Protein AF-A0AAV8ZMX7-F1 (afdb_monomer)

Mean predicted aligned error: 12.32 Å

Structure (mmCIF, N/CA/C/O backbone):
data_AF-A0AAV8ZMX7-F1
#
_entry.id   AF-A0AAV8ZMX7-F1
#
loop_
_atom_site.group_PDB
_atom_site.id
_atom_site.type_symbol
_atom_site.label_atom_id
_atom_site.label_alt_id
_atom_site.label_comp_id
_atom_site.label_asym_id
_atom_site.label_entity_id
_atom_site.label_seq_id
_atom_site.pdbx_PDB_ins_code
_atom_site.Cartn_x
_atom_site.Cartn_y
_atom_site.Cartn_z
_atom_site.occupancy
_atom_site.B_iso_or_equiv
_atom_site.auth_seq_id
_atom_site.auth_comp_id
_atom_site.auth_asym_id
_atom_site.auth_atom_id
_atom_site.pdbx_PDB_model_num
ATOM 1 N N . MET A 1 1 ? -7.678 11.305 12.448 1.00 64.38 1 MET A N 1
ATOM 2 C CA . MET A 1 1 ? -8.385 10.041 12.140 1.00 64.38 1 MET A CA 1
ATOM 3 C C . MET A 1 1 ? -7.318 9.081 11.622 1.00 64.38 1 MET A C 1
ATOM 5 O O . MET A 1 1 ? -6.557 9.503 10.765 1.00 64.38 1 MET A O 1
ATOM 9 N N . LEU A 1 2 ? -7.192 7.854 12.143 1.00 78.62 2 LEU A N 1
ATOM 10 C CA . LEU A 1 2 ? -6.048 6.965 11.843 1.00 78.62 2 LEU A CA 1
ATOM 11 C C . LEU A 1 2 ? -5.849 6.707 10.334 1.00 78.62 2 LEU A C 1
ATOM 13 O O . LEU A 1 2 ? -4.726 6.687 9.842 1.00 78.62 2 LEU A O 1
ATOM 17 N N . GLN A 1 3 ? -6.947 6.567 9.586 1.00 77.25 3 GLN A N 1
ATOM 18 C CA . GLN A 1 3 ? -6.893 6.311 8.144 1.00 77.25 3 GLN A CA 1
ATOM 19 C C . GLN A 1 3 ? -6.307 7.493 7.365 1.00 77.25 3 GLN A C 1
ATOM 21 O O . GLN A 1 3 ? -5.492 7.292 6.477 1.00 77.25 3 GLN A O 1
ATOM 26 N N . GLU A 1 4 ? -6.662 8.726 7.730 1.00 83.88 4 GLU A N 1
ATOM 27 C CA . GLU A 1 4 ? -6.130 9.928 7.074 1.00 83.88 4 GLU A CA 1
ATOM 28 C C . GLU A 1 4 ? -4.611 10.048 7.266 1.00 83.88 4 GLU A C 1
ATOM 30 O O . GLU A 1 4 ? -3.894 10.475 6.357 1.00 83.88 4 GLU A O 1
ATOM 35 N N . GLU A 1 5 ? -4.105 9.647 8.435 1.00 86.69 5 GLU A N 1
ATOM 36 C CA . GLU A 1 5 ? -2.668 9.615 8.717 1.00 86.69 5 GLU A CA 1
ATOM 37 C C . GLU A 1 5 ? -1.965 8.539 7.885 1.00 86.69 5 GLU A C 1
ATOM 39 O O . GLU A 1 5 ? -0.947 8.824 7.251 1.00 86.69 5 GLU A O 1
ATOM 44 N N . LEU A 1 6 ? -2.534 7.330 7.811 1.00 84.56 6 LEU A N 1
ATOM 45 C CA . LEU A 1 6 ? -2.014 6.244 6.975 1.00 84.56 6 LEU A CA 1
ATOM 46 C C . LEU A 1 6 ? -2.010 6.616 5.488 1.00 84.56 6 LEU A C 1
ATOM 48 O O . LEU A 1 6 ? -1.006 6.405 4.805 1.00 84.56 6 LEU A O 1
ATOM 52 N N . ASP A 1 7 ? -3.086 7.230 5.000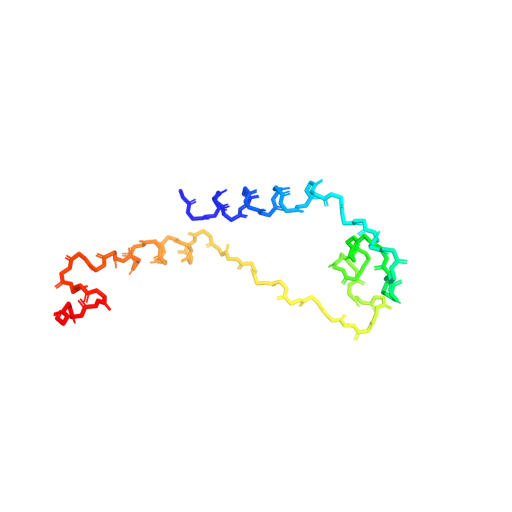 1.00 84.81 7 ASP A N 1
ATOM 53 C CA . ASP A 1 7 ? -3.206 7.690 3.616 1.00 84.81 7 ASP A CA 1
ATOM 54 C C . ASP A 1 7 ? -2.184 8.793 3.304 1.00 84.81 7 ASP A C 1
ATOM 56 O O . ASP A 1 7 ? -1.607 8.828 2.212 1.00 84.81 7 ASP A O 1
ATOM 60 N N . THR A 1 8 ? -1.914 9.673 4.273 1.00 89.62 8 THR A N 1
ATOM 61 C CA . THR A 1 8 ? -0.882 10.713 4.161 1.00 89.62 8 THR A CA 1
ATOM 62 C C . THR A 1 8 ? 0.509 10.092 4.082 1.00 89.62 8 THR A C 1
ATOM 64 O O . THR A 1 8 ? 1.259 10.391 3.153 1.00 89.62 8 THR A O 1
ATOM 67 N N . VAL A 1 9 ? 0.845 9.167 4.988 1.00 86.19 9 VAL A N 1
ATOM 68 C CA . VAL A 1 9 ? 2.134 8.453 4.973 1.00 86.19 9 VAL A CA 1
ATOM 69 C C . VAL A 1 9 ? 2.318 7.686 3.665 1.00 86.19 9 VAL A C 1
ATOM 71 O O . VAL A 1 9 ? 3.382 7.766 3.047 1.00 86.19 9 VAL A O 1
ATOM 74 N N . ALA A 1 10 ? 1.280 6.988 3.198 1.00 83.62 10 ALA A N 1
ATOM 75 C CA . ALA A 1 10 ? 1.310 6.280 1.926 1.00 83.62 10 ALA A CA 1
ATOM 76 C C . ALA A 1 10 ? 1.549 7.244 0.754 1.00 83.62 10 ALA A C 1
ATOM 78 O O . ALA A 1 10 ? 2.346 6.943 -0.134 1.00 83.62 10 ALA A O 1
ATOM 79 N N . ARG A 1 11 ? 0.901 8.414 0.744 1.00 84.31 11 ARG A N 1
ATOM 80 C CA . ARG A 1 11 ? 1.081 9.433 -0.299 1.00 84.31 11 ARG A CA 1
ATOM 81 C C . ARG A 1 11 ? 2.505 9.981 -0.333 1.00 84.31 11 ARG A C 1
ATOM 83 O O . ARG A 1 11 ? 3.102 9.995 -1.409 1.00 84.31 11 ARG A O 1
ATOM 90 N N . GLU A 1 12 ? 3.051 10.373 0.814 1.00 86.12 12 GLU A N 1
ATOM 91 C CA . GLU A 1 12 ? 4.422 10.892 0.922 1.00 86.12 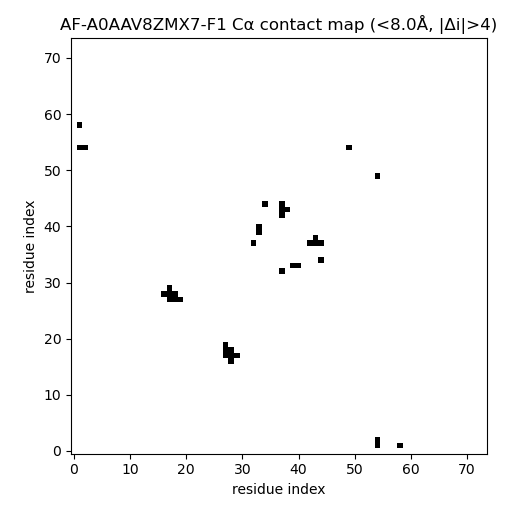12 GLU A CA 1
ATOM 92 C C . GLU A 1 12 ? 5.449 9.833 0.503 1.00 86.12 12 GLU A C 1
ATOM 94 O O . GLU A 1 12 ? 6.315 10.083 -0.340 1.00 86.12 12 GLU A O 1
ATOM 99 N N . TRP A 1 13 ? 5.288 8.599 0.991 1.00 81.31 13 TRP A N 1
ATOM 100 C CA . TRP A 1 13 ? 6.134 7.473 0.595 1.00 81.31 13 TRP A CA 1
ATOM 101 C C . TRP A 1 13 ? 6.110 7.233 -0.919 1.00 81.31 13 TRP A C 1
ATOM 103 O O . TRP A 1 13 ? 7.145 6.990 -1.539 1.00 81.31 13 TRP A O 1
ATOM 113 N N . ASN A 1 14 ? 4.930 7.342 -1.532 1.00 76.62 14 ASN A N 1
ATOM 114 C CA . ASN A 1 14 ? 4.745 7.123 -2.964 1.00 76.62 14 ASN A CA 1
ATOM 115 C C . ASN A 1 14 ? 5.257 8.281 -3.828 1.00 76.62 14 ASN A C 1
ATOM 117 O O . ASN A 1 14 ? 5.537 8.063 -5.008 1.00 76.62 14 ASN A O 1
ATOM 121 N N . MET A 1 15 ? 5.397 9.485 -3.266 1.00 79.69 15 MET A N 1
ATOM 122 C CA . MET A 1 15 ? 5.985 10.636 -3.955 1.00 79.69 15 MET A CA 1
ATOM 123 C C . MET A 1 15 ? 7.513 10.514 -4.060 1.00 79.69 15 MET A C 1
ATOM 125 O O . MET A 1 15 ? 8.126 11.035 -4.997 1.00 79.69 15 MET A O 1
ATOM 129 N N . HIS A 1 16 ? 8.150 9.800 -3.129 1.00 76.56 16 HIS A N 1
ATOM 130 C CA . HIS A 1 16 ? 9.597 9.639 -3.126 1.00 76.56 16 HIS A CA 1
ATOM 131 C C . HIS A 1 16 ? 10.084 8.785 -4.302 1.00 76.56 16 HIS A C 1
ATOM 133 O O . HIS A 1 16 ? 9.752 7.610 -4.471 1.00 76.56 16 HIS A O 1
ATOM 139 N N . ARG A 1 17 ? 10.956 9.377 -5.123 1.00 71.69 17 ARG A N 1
ATOM 140 C CA . ARG A 1 17 ? 11.574 8.690 -6.256 1.00 71.69 17 ARG A CA 1
ATOM 141 C C . ARG A 1 17 ? 12.629 7.698 -5.762 1.00 71.69 17 ARG A C 1
ATOM 143 O O . ARG A 1 17 ? 13.754 8.083 -5.450 1.00 71.69 17 ARG A O 1
ATOM 150 N N . ILE A 1 18 ? 12.290 6.409 -5.768 1.00 75.62 18 ILE A N 1
ATOM 151 C CA . ILE A 1 18 ? 13.231 5.322 -5.459 1.00 75.62 18 ILE A CA 1
ATOM 152 C C . ILE A 1 18 ? 14.270 5.231 -6.588 1.00 75.62 18 ILE A C 1
ATOM 154 O O . ILE A 1 18 ? 14.013 4.679 -7.661 1.00 75.62 18 ILE A O 1
ATOM 158 N N . SER A 1 19 ? 15.444 5.823 -6.361 1.00 69.50 19 SER A N 1
ATOM 159 C CA . SER A 1 19 ? 16.561 5.829 -7.309 1.00 69.50 19 SER A CA 1
ATOM 160 C C . SER A 1 19 ? 17.622 4.791 -6.940 1.00 69.50 19 SER A C 1
ATOM 162 O O . SER A 1 19 ? 17.775 4.416 -5.780 1.00 69.50 19 SER A O 1
ATOM 164 N N . SER A 1 20 ? 18.358 4.301 -7.939 1.00 66.38 20 SER A N 1
ATOM 165 C CA . SER A 1 20 ? 19.430 3.330 -7.709 1.00 66.38 20 SER A CA 1
ATOM 166 C C . SER A 1 20 ? 20.626 3.969 -7.020 1.00 66.38 20 SER A C 1
ATOM 168 O O . SER A 1 20 ? 21.152 4.968 -7.516 1.00 66.38 20 SER A O 1
ATOM 170 N N . SER A 1 21 ? 21.140 3.313 -5.983 1.00 74.62 21 SER A N 1
ATOM 171 C CA . SER A 1 21 ? 22.505 3.544 -5.518 1.00 74.62 21 SER A CA 1
ATOM 172 C C . SER A 1 21 ? 23.521 3.04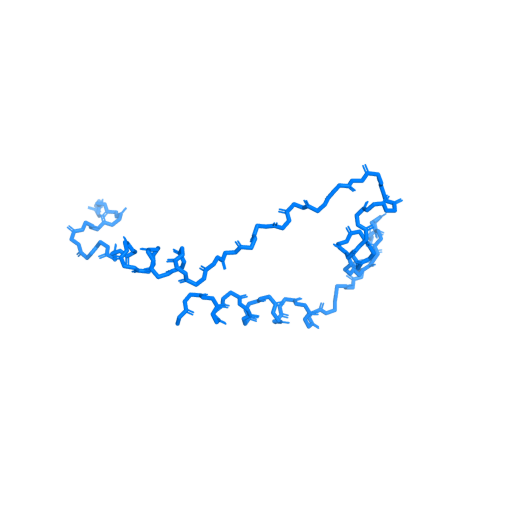1 -6.555 1.00 74.62 21 SER A C 1
ATOM 174 O O . SER A 1 21 ? 23.194 2.254 -7.451 1.00 74.62 21 SER A O 1
ATOM 176 N N . ARG A 1 22 ? 24.775 3.494 -6.436 1.00 76.00 22 ARG A N 1
ATOM 177 C CA . ARG A 1 22 ? 25.847 3.246 -7.418 1.00 76.00 22 ARG A CA 1
ATOM 178 C C . ARG A 1 22 ? 26.149 1.755 -7.664 1.00 76.00 22 ARG A C 1
ATOM 180 O O . ARG A 1 22 ? 26.701 1.438 -8.707 1.00 76.00 22 ARG A O 1
ATOM 187 N N . ASN A 1 23 ? 25.740 0.870 -6.749 1.00 78.81 23 ASN A N 1
ATOM 188 C CA . ASN A 1 23 ? 25.964 -0.580 -6.799 1.00 78.81 23 ASN A CA 1
ATOM 189 C C . ASN A 1 23 ? 24.656 -1.405 -6.704 1.00 78.81 23 ASN A C 1
ATOM 191 O O . ASN A 1 23 ? 24.684 -2.542 -6.241 1.00 78.81 23 ASN A O 1
ATOM 195 N N . SER A 1 24 ? 23.497 -0.848 -7.075 1.00 79.38 24 SER A N 1
ATOM 196 C CA . SER A 1 24 ? 22.220 -1.575 -6.973 1.00 79.38 24 SER A CA 1
ATOM 197 C C . SER A 1 24 ? 22.151 -2.755 -7.947 1.00 79.38 24 SER A C 1
ATOM 199 O O . SER A 1 24 ? 22.170 -2.552 -9.160 1.00 79.38 24 SER A O 1
ATOM 201 N N . THR A 1 25 ? 21.997 -3.972 -7.424 1.00 77.69 25 THR A N 1
ATOM 202 C CA . THR A 1 25 ? 21.716 -5.193 -8.203 1.00 77.69 25 THR A CA 1
ATOM 203 C C . THR A 1 25 ? 20.218 -5.434 -8.414 1.00 77.69 25 THR A C 1
ATOM 205 O O . THR A 1 25 ? 19.844 -6.273 -9.229 1.00 77.69 25 THR A O 1
ATOM 208 N N . ALA A 1 26 ? 19.357 -4.692 -7.711 1.00 71.31 26 ALA A N 1
ATOM 209 C CA . ALA A 1 26 ? 17.906 -4.832 -7.785 1.00 71.31 26 ALA A CA 1
ATOM 210 C C . ALA A 1 26 ? 17.266 -3.869 -8.812 1.00 71.31 26 ALA A C 1
ATOM 212 O O . ALA A 1 26 ? 17.807 -2.775 -9.043 1.00 71.31 26 ALA A O 1
ATOM 213 N N . PRO A 1 27 ? 16.109 -4.246 -9.401 1.00 69.12 27 PRO A N 1
ATOM 214 C CA . PRO A 1 27 ? 15.299 -3.374 -10.252 1.00 69.12 27 PRO A CA 1
ATOM 215 C C . PRO A 1 27 ? 14.956 -2.052 -9.559 1.00 69.12 27 PRO A C 1
ATOM 217 O O . PRO A 1 27 ? 14.749 -2.001 -8.349 1.00 69.12 27 PRO A O 1
ATOM 220 N N . LYS A 1 28 ? 14.907 -0.968 -10.338 1.00 73.00 28 LYS A N 1
ATOM 221 C CA . LYS A 1 28 ? 14.689 0.394 -9.830 1.00 73.00 28 LYS A CA 1
ATOM 222 C C . LYS A 1 28 ? 13.203 0.731 -9.792 1.00 73.00 28 LYS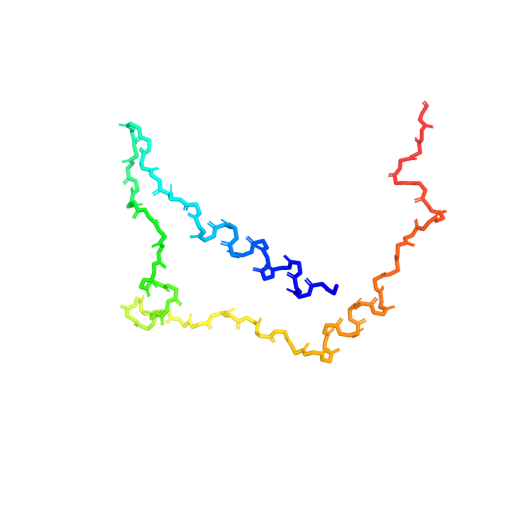 A C 1
ATOM 224 O O . LYS A 1 28 ? 12.438 0.256 -10.626 1.00 73.00 28 LYS A O 1
ATOM 229 N N . GLY A 1 29 ? 12.845 1.669 -8.920 1.00 71.75 29 GLY A N 1
ATOM 230 C CA . GLY A 1 29 ? 11.484 2.185 -8.827 1.00 71.75 29 GLY A CA 1
ATOM 231 C C . GLY A 1 29 ? 10.571 1.317 -7.967 1.00 71.75 29 GLY A C 1
ATOM 232 O O . GLY A 1 29 ? 10.991 0.335 -7.358 1.00 71.75 29 GLY A O 1
ATOM 233 N N . ARG A 1 30 ? 9.306 1.727 -7.883 1.00 72.50 30 ARG A N 1
ATOM 234 C CA . ARG A 1 30 ? 8.285 1.005 -7.127 1.00 72.50 30 ARG A CA 1
ATOM 235 C C . ARG A 1 30 ? 7.741 -0.152 -7.978 1.00 72.50 30 ARG A C 1
ATOM 237 O O . ARG A 1 30 ? 7.506 0.070 -9.168 1.00 72.50 30 ARG A O 1
ATOM 244 N N . PRO A 1 31 ? 7.493 -1.346 -7.408 1.00 75.38 31 PRO A N 1
ATOM 245 C CA . PRO A 1 31 ? 6.853 -2.452 -8.121 1.00 75.38 31 PRO A CA 1
ATOM 246 C C . PRO A 1 31 ? 5.390 -2.114 -8.452 1.00 75.38 31 PRO A C 1
ATOM 248 O O . PRO A 1 31 ? 4.468 -2.515 -7.753 1.00 75.38 31 PRO A O 1
ATOM 251 N N . PHE A 1 32 ? 5.166 -1.323 -9.504 1.00 78.19 32 PHE A N 1
ATOM 252 C CA . PHE A 1 32 ? 3.826 -0.900 -9.907 1.00 78.19 32 PHE A CA 1
ATOM 253 C C . PHE A 1 32 ? 3.010 -2.099 -10.398 1.00 78.19 32 PHE A C 1
ATOM 255 O O . PHE A 1 32 ? 1.934 -2.360 -9.876 1.00 78.19 32 PHE A O 1
ATOM 262 N N . LEU A 1 33 ? 3.552 -2.872 -11.341 1.00 81.19 33 LEU A N 1
ATOM 263 C CA . LEU A 1 33 ? 2.857 -4.025 -11.919 1.00 81.19 33 LEU A CA 1
ATOM 264 C C . LEU A 1 33 ? 2.628 -5.149 -10.903 1.00 81.19 33 LEU A C 1
ATOM 266 O O 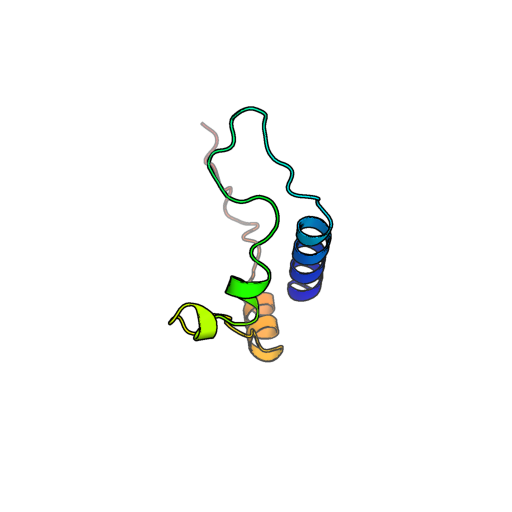. LEU A 1 33 ? 1.541 -5.703 -10.849 1.00 81.19 33 LEU A O 1
ATOM 270 N N . MET A 1 34 ? 3.613 -5.459 -10.057 1.00 79.94 34 MET A N 1
ATOM 271 C CA . MET A 1 34 ? 3.443 -6.508 -9.040 1.00 79.94 34 MET A CA 1
ATOM 272 C C . MET A 1 34 ? 2.372 -6.159 -7.999 1.00 79.94 34 MET A C 1
ATOM 274 O O . MET A 1 34 ? 1.759 -7.065 -7.452 1.00 79.94 34 MET A O 1
ATOM 278 N N . TYR A 1 35 ? 2.163 -4.868 -7.719 1.00 81.19 35 TYR A N 1
ATOM 279 C CA . TYR A 1 35 ? 1.153 -4.413 -6.764 1.00 81.19 35 TYR A CA 1
ATOM 280 C C . TYR A 1 35 ? -0.251 -4.333 -7.381 1.00 81.19 35 TYR A C 1
ATOM 282 O O . TYR A 1 35 ? -1.208 -4.743 -6.744 1.00 81.19 35 TYR A O 1
ATOM 290 N N . HIS A 1 36 ? -0.383 -3.818 -8.609 1.00 84.81 36 HIS A N 1
ATOM 291 C CA . HIS A 1 36 ? -1.700 -3.586 -9.226 1.00 84.81 36 HIS A CA 1
ATOM 292 C C . HIS A 1 36 ? -2.219 -4.769 -10.053 1.00 84.81 36 HIS A C 1
ATOM 294 O O . HIS A 1 36 ? -3.406 -4.816 -10.350 1.00 84.81 36 HIS A O 1
ATOM 300 N N . THR A 1 37 ? -1.336 -5.681 -10.465 1.00 88.81 37 THR A N 1
ATOM 301 C CA . THR A 1 37 ? -1.675 -6.864 -11.275 1.00 88.81 37 THR A CA 1
ATOM 302 C C . THR A 1 37 ? -0.927 -8.099 -1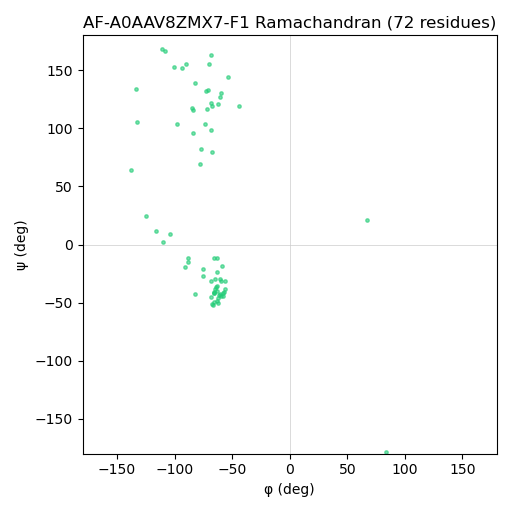0.752 1.00 88.81 37 THR A C 1
ATOM 304 O O . THR A 1 37 ? -0.034 -8.621 -11.435 1.00 88.81 37 THR A O 1
ATOM 307 N N . PRO A 1 38 ? -1.202 -8.538 -9.507 1.00 88.75 38 PRO A N 1
ATOM 308 C CA . PRO A 1 38 ? -0.548 -9.700 -8.899 1.00 88.75 38 PRO A CA 1
ATOM 309 C C . PRO A 1 38 ? -0.697 -10.982 -9.741 1.00 88.75 38 PRO A C 1
ATOM 311 O O . PRO A 1 38 ? 0.227 -11.800 -9.804 1.00 88.75 38 PRO A O 1
ATOM 314 N N . GLU A 1 39 ? -1.801 -11.121 -10.476 1.00 90.44 39 GLU A N 1
ATOM 315 C CA . GLU A 1 39 ? -2.114 -12.272 -11.326 1.00 90.44 39 GLU A CA 1
ATOM 316 C C . GLU A 1 39 ? -1.080 -12.512 -12.436 1.00 90.44 39 GLU A C 1
ATOM 318 O O . GLU A 1 39 ? -0.789 -13.662 -12.771 1.00 90.44 39 GLU A O 1
ATOM 323 N N . VAL A 1 40 ? -0.449 -11.450 -12.953 1.00 90.25 40 VAL A N 1
ATOM 324 C CA . VAL A 1 40 ? 0.616 -11.545 -13.973 1.00 90.25 40 VAL A CA 1
ATOM 325 C C . VAL A 1 40 ? 1.845 -12.285 -13.432 1.00 90.25 40 VAL A C 1
ATOM 327 O O . VAL A 1 40 ? 2.609 -12.874 -14.194 1.00 90.25 40 VAL A O 1
ATOM 330 N N . TYR A 1 41 ? 2.019 -12.290 -12.112 1.00 87.12 41 TYR A N 1
ATOM 331 C CA . TYR A 1 41 ? 3.134 -12.929 -11.418 1.00 87.12 41 TYR A CA 1
ATOM 332 C C . TYR A 1 41 ? 2.733 -14.248 -10.744 1.00 87.12 41 TYR A C 1
ATOM 334 O O . TYR A 1 41 ? 3.528 -14.813 -9.994 1.00 87.12 41 TYR A O 1
ATOM 342 N N . GLY A 1 42 ? 1.518 -14.751 -10.998 1.00 89.56 42 GLY A N 1
ATOM 343 C CA . GLY A 1 42 ? 1.009 -15.971 -10.367 1.00 89.56 42 GLY A CA 1
ATOM 344 C C . GLY A 1 42 ? 0.767 -15.825 -8.862 1.00 89.56 42 GLY A C 1
ATOM 345 O O . GLY A 1 42 ? 0.747 -16.827 -8.150 1.00 89.56 42 GLY A O 1
ATOM 346 N N . THR A 1 43 ? 0.610 -14.591 -8.376 1.00 87.69 43 THR A N 1
ATOM 347 C CA . THR A 1 43 ? 0.220 -14.290 -6.994 1.00 87.69 43 THR A CA 1
ATOM 348 C C . THR A 1 43 ? -1.191 -13.705 -6.963 1.00 87.69 43 THR A C 1
ATOM 350 O O . THR A 1 43 ? -1.774 -13.390 -7.999 1.00 87.69 43 THR A O 1
ATOM 353 N N . ILE A 1 44 ? -1.760 -13.606 -5.766 1.00 86.56 44 ILE A N 1
ATOM 354 C CA . ILE A 1 44 ? -3.065 -12.993 -5.509 1.00 86.56 44 ILE A CA 1
ATOM 355 C C . ILE A 1 44 ? -2.891 -11.662 -4.780 1.00 86.56 44 ILE A C 1
ATOM 357 O O . ILE A 1 44 ? -1.803 -11.358 -4.281 1.00 86.56 44 ILE A O 1
ATOM 361 N N . ASP A 1 45 ? -3.963 -10.881 -4.736 1.00 85.44 45 ASP A N 1
ATOM 362 C CA . ASP A 1 45 ? -4.022 -9.683 -3.914 1.00 85.44 45 ASP A CA 1
ATOM 363 C C . ASP A 1 45 ? -4.146 -10.060 -2.428 1.00 85.44 45 ASP A C 1
ATOM 365 O O . ASP A 1 45 ? -4.951 -10.914 -2.054 1.00 85.44 45 ASP A O 1
ATOM 369 N N . TYR A 1 46 ? -3.316 -9.433 -1.598 1.00 82.06 46 TYR A N 1
ATOM 370 C CA . TYR A 1 46 ? -3.290 -9.594 -0.141 1.00 82.06 46 TYR A CA 1
ATOM 371 C C . TYR A 1 46 ? -3.658 -8.291 0.583 1.00 82.06 46 TYR A C 1
ATOM 373 O O . TYR A 1 46 ? -3.439 -8.179 1.792 1.00 82.06 46 TYR A O 1
ATOM 381 N N . LEU A 1 47 ? -4.170 -7.286 -0.135 1.00 81.94 47 LEU A N 1
ATOM 382 C CA . LEU A 1 47 ? -4.665 -6.063 0.480 1.00 81.94 47 LEU A CA 1
ATOM 383 C C . LEU A 1 47 ? -5.809 -6.391 1.444 1.00 81.94 47 LEU A C 1
ATOM 385 O O . LEU A 1 47 ? -6.778 -7.063 1.103 1.00 81.94 47 LEU A O 1
ATOM 389 N N . CYS A 1 48 ? -5.664 -5.914 2.677 1.00 80.19 48 CYS A N 1
ATOM 390 C CA . CYS A 1 48 ? -6.705 -5.967 3.688 1.00 80.19 48 CYS A CA 1
ATOM 391 C C . CYS A 1 48 ? -7.391 -4.603 3.701 1.00 80.19 48 CYS A C 1
ATOM 393 O O . CYS A 1 48 ? -6.812 -3.620 4.172 1.00 80.19 48 CYS A O 1
ATOM 395 N N . GLU A 1 49 ? -8.587 -4.527 3.125 1.00 79.88 49 GLU A N 1
ATOM 396 C CA . GLU A 1 49 ? -9.398 -3.318 3.201 1.00 79.88 49 GLU A CA 1
ATOM 397 C C . GLU A 1 49 ? -9.932 -3.169 4.624 1.00 79.88 49 GLU A C 1
ATOM 399 O O . GLU A 1 49 ? -10.691 -4.007 5.102 1.00 79.88 49 GLU A O 1
ATOM 404 N N . VAL A 1 50 ? -9.521 -2.101 5.307 1.00 82.69 50 VAL A N 1
ATOM 405 C CA . VAL A 1 50 ? -10.051 -1.769 6.629 1.00 82.69 50 VAL A CA 1
ATOM 406 C C . VAL A 1 50 ? -11.331 -0.970 6.437 1.00 82.69 50 VAL A C 1
ATOM 408 O O . VAL A 1 50 ? -11.323 0.131 5.881 1.00 82.69 50 VAL A O 1
ATOM 411 N N . THR A 1 51 ? -12.443 -1.514 6.914 1.00 86.44 51 THR A N 1
ATOM 412 C CA . THR A 1 51 ? -13.724 -0.813 6.894 1.00 86.44 51 THR A CA 1
ATOM 413 C C . THR A 1 51 ? -13.728 0.349 7.887 1.00 86.44 51 THR A C 1
ATOM 415 O O . THR A 1 51 ? -13.021 0.370 8.899 1.00 86.44 51 THR A O 1
ATOM 418 N N . GLN A 1 52 ? -14.580 1.344 7.634 1.00 84.00 52 GLN A N 1
ATOM 419 C CA . GLN A 1 52 ? -14.745 2.472 8.553 1.00 84.00 52 GLN A CA 1
ATOM 420 C C . GLN A 1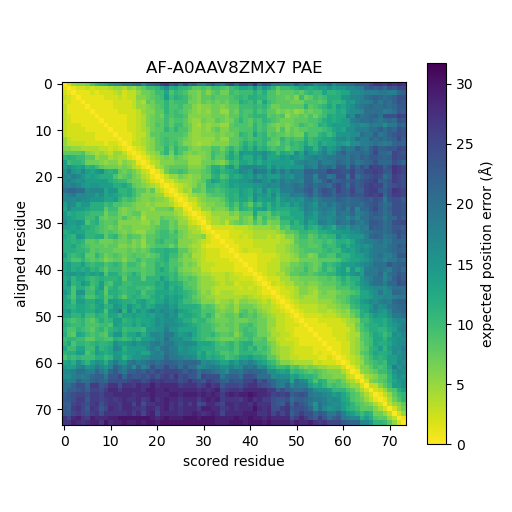 52 ? -15.235 2.027 9.945 1.00 84.00 52 GLN A C 1
ATOM 422 O O . GLN A 1 52 ? -14.914 2.666 10.951 1.00 84.00 52 GLN A O 1
ATOM 427 N N . GLU A 1 53 ? -15.989 0.929 10.008 1.00 85.88 53 GLU A N 1
ATOM 428 C CA . GLU A 1 53 ? -16.455 0.317 11.251 1.00 85.88 53 GLU A CA 1
ATOM 429 C C . GLU A 1 53 ? -15.288 -0.271 12.056 1.00 85.88 53 GLU A C 1
ATOM 431 O O . GLU A 1 53 ? -15.107 0.099 13.217 1.00 85.88 53 GLU A O 1
ATOM 436 N N . GLU A 1 54 ? -14.434 -1.087 11.430 1.00 82.75 54 GLU A N 1
ATOM 437 C CA . GLU A 1 54 ? -13.225 -1.642 12.062 1.00 82.75 54 GLU A CA 1
ATOM 438 C C . GLU A 1 54 ? -12.292 -0.537 12.559 1.00 82.75 54 GLU A C 1
ATOM 440 O O . GLU A 1 54 ? -11.797 -0.589 13.686 1.00 82.75 54 GLU A O 1
ATOM 445 N N . ASN A 1 55 ? -12.119 0.521 11.767 1.00 81.75 55 ASN A N 1
ATOM 446 C CA . ASN A 1 55 ? -11.309 1.669 12.160 1.00 81.75 55 ASN A CA 1
ATOM 447 C C . ASN A 1 55 ? -11.904 2.427 13.364 1.00 81.75 55 ASN A C 1
ATOM 449 O O . ASN A 1 55 ? -11.177 2.875 14.257 1.00 81.75 55 ASN A O 1
ATOM 453 N N . SER A 1 56 ? -13.234 2.548 13.421 1.00 82.88 56 SER A N 1
ATOM 454 C CA . SER A 1 56 ? -13.935 3.173 14.550 1.00 82.88 56 SER A CA 1
ATOM 455 C C . SER A 1 56 ? -13.774 2.352 15.829 1.00 82.88 56 SER A C 1
ATOM 457 O O . SER A 1 56 ? -13.506 2.918 16.890 1.00 82.88 56 SER A O 1
ATOM 459 N N . ILE A 1 57 ? -13.867 1.023 15.724 1.00 84.19 57 ILE A N 1
ATOM 460 C CA . ILE A 1 57 ? -13.630 0.096 16.837 1.00 84.19 57 ILE A CA 1
ATOM 461 C C . ILE A 1 57 ? -12.184 0.211 17.323 1.00 84.19 57 ILE A C 1
ATOM 463 O O . ILE A 1 57 ? -11.957 0.420 18.515 1.00 84.19 57 ILE A O 1
ATOM 467 N N . CYS A 1 58 ? -11.203 0.141 16.418 1.00 78.81 58 CYS A N 1
ATOM 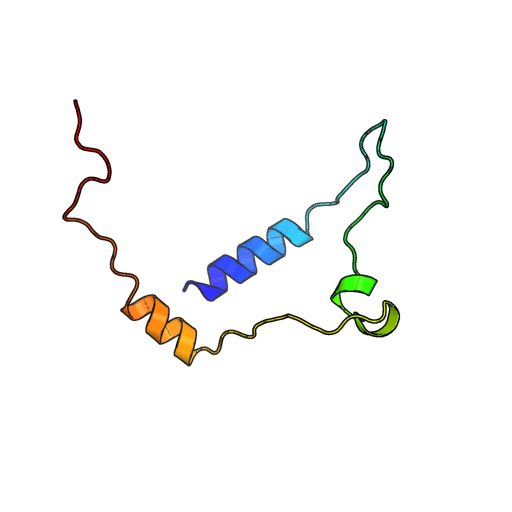468 C CA . CYS A 1 58 ? -9.793 0.301 16.766 1.00 78.81 58 CYS A CA 1
ATOM 469 C C . CYS A 1 58 ? -9.527 1.649 17.439 1.00 78.81 58 CYS A C 1
ATOM 471 O O . CYS A 1 58 ? -8.871 1.678 18.473 1.00 78.81 58 CYS A O 1
ATOM 473 N N . SER A 1 59 ? -10.082 2.748 16.921 1.00 80.12 59 SER A N 1
ATOM 474 C CA . SER A 1 59 ? -9.927 4.077 17.527 1.00 80.12 59 SER A CA 1
ATOM 475 C C . SER A 1 59 ? -10.539 4.158 18.929 1.00 80.12 59 SER A C 1
ATOM 477 O O . SER A 1 59 ? -9.936 4.748 19.820 1.00 80.12 59 SER A O 1
ATOM 479 N N . ALA A 1 60 ? -11.702 3.541 19.154 1.00 81.50 60 ALA A N 1
ATOM 480 C CA . ALA A 1 60 ? -12.342 3.502 20.470 1.00 81.50 60 ALA A CA 1
ATOM 481 C C . ALA A 1 60 ? -11.563 2.648 21.489 1.00 81.50 60 ALA A C 1
ATOM 483 O O . ALA A 1 60 ? -11.582 2.938 22.685 1.00 81.50 60 ALA A O 1
ATOM 484 N N . LEU A 1 61 ? -10.875 1.602 21.020 1.00 77.31 61 LEU A N 1
ATOM 485 C CA . LEU A 1 61 ? -10.054 0.708 21.842 1.00 77.31 61 LEU A CA 1
ATOM 486 C C . LEU A 1 61 ? -8.604 1.183 22.003 1.00 77.31 61 LEU A C 1
ATOM 488 O O . LEU A 1 61 ? -7.894 0.686 22.878 1.00 77.31 61 LEU A O 1
ATOM 492 N N . CYS A 1 62 ? -8.153 2.133 21.184 1.00 73.00 62 CYS A N 1
ATOM 493 C CA . CYS A 1 62 ? -6.807 2.690 21.230 1.00 73.00 62 CYS A CA 1
ATOM 494 C C . CYS A 1 62 ? -6.693 3.700 22.380 1.00 73.00 62 CYS A C 1
ATOM 496 O O . CYS A 1 62 ? -6.606 4.911 22.182 1.00 73.00 62 CYS A O 1
ATOM 498 N N . ILE A 1 63 ? -6.731 3.191 23.610 1.00 69.62 63 ILE A N 1
ATOM 499 C CA . ILE A 1 63 ? -6.579 3.990 24.822 1.00 69.62 63 ILE A CA 1
ATOM 500 C C . ILE A 1 63 ? -5.081 4.159 25.069 1.00 69.62 63 ILE A C 1
ATOM 502 O O . ILE A 1 63 ? -4.371 3.185 25.327 1.00 69.62 63 ILE A O 1
ATOM 506 N N . PHE A 1 64 ? -4.588 5.393 24.997 1.00 66.06 64 PHE A N 1
ATOM 507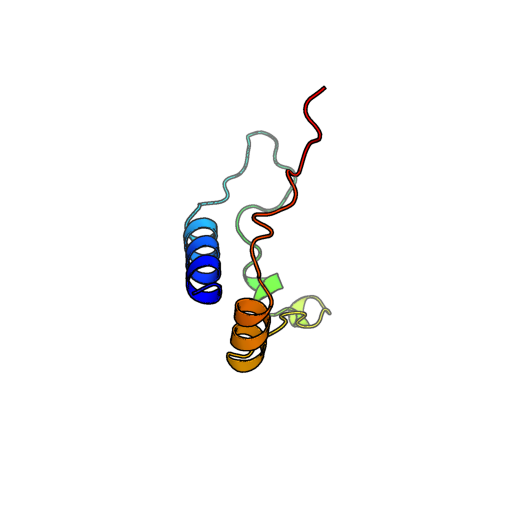 C CA . PHE A 1 64 ? -3.237 5.698 25.450 1.00 66.06 64 PHE A CA 1
ATOM 508 C C . PHE A 1 64 ? -3.150 5.401 26.956 1.00 66.06 64 PHE A C 1
ATOM 510 O O . PHE A 1 64 ? -3.935 5.917 27.755 1.00 66.06 64 PHE A O 1
ATOM 517 N N . SER A 1 65 ? -2.242 4.507 27.351 1.00 62.59 65 SER A N 1
ATOM 518 C CA . SER A 1 65 ? -2.065 4.131 28.755 1.00 62.59 65 SER A CA 1
ATOM 519 C C . SER A 1 65 ? -1.296 5.228 29.495 1.00 62.59 65 SER A C 1
ATOM 521 O O . SER A 1 65 ? -0.100 5.101 29.734 1.00 62.59 65 SER A O 1
ATOM 523 N N . ASP A 1 66 ? -1.993 6.280 29.924 1.00 61.38 66 ASP A N 1
ATOM 524 C CA . ASP A 1 66 ? -1.416 7.382 30.717 1.00 61.38 66 ASP A CA 1
ATOM 525 C C . ASP A 1 66 ? -0.874 6.948 32.096 1.00 61.38 66 ASP A C 1
ATOM 527 O O . ASP A 1 66 ? -0.231 7.730 32.793 1.00 61.38 66 ASP A O 1
ATOM 531 N N . LYS A 1 67 ? -1.175 5.722 32.548 1.00 62.78 67 LYS A N 1
ATOM 532 C CA . LYS A 1 67 ? -0.986 5.301 33.949 1.00 62.78 67 LYS A CA 1
ATOM 533 C C . LYS A 1 67 ? 0.134 4.293 34.188 1.00 62.78 67 LYS A C 1
ATOM 535 O O . LYS A 1 67 ? 0.306 3.866 35.327 1.00 62.78 67 LYS A O 1
ATOM 540 N N . ILE A 1 68 ? 0.881 3.904 33.158 1.00 63.44 68 ILE A N 1
ATOM 541 C CA . ILE A 1 68 ? 2.000 2.969 33.303 1.00 63.44 68 ILE A CA 1
ATOM 542 C C . ILE A 1 68 ? 3.182 3.564 32.539 1.00 63.44 68 ILE A C 1
ATOM 544 O O . ILE A 1 68 ? 3.143 3.558 31.308 1.00 63.44 68 ILE A O 1
ATOM 548 N N . PRO A 1 69 ? 4.198 4.121 33.223 1.00 67.94 69 PRO A N 1
ATOM 549 C CA . PRO A 1 69 ? 5.407 4.540 32.537 1.00 67.94 69 PRO A CA 1
ATOM 550 C C . PRO A 1 69 ? 6.019 3.312 31.853 1.00 67.94 69 PRO A C 1
ATOM 552 O O . PRO A 1 69 ? 6.135 2.243 32.451 1.00 67.94 69 PRO A O 1
ATOM 555 N N . CYS A 1 70 ? 6.341 3.458 30.567 1.00 67.31 70 CYS A N 1
ATOM 556 C CA . CYS A 1 70 ? 6.882 2.384 29.731 1.00 67.31 70 CYS A CA 1
ATOM 557 C C . CYS A 1 70 ? 8.278 1.921 30.178 1.00 67.31 70 CYS A C 1
ATOM 559 O O . CYS A 1 70 ? 8.758 0.898 29.698 1.00 67.31 70 CYS A O 1
ATOM 561 N N . ASP A 1 71 ? 8.906 2.673 31.079 1.00 68.25 71 ASP A N 1
ATOM 562 C CA . ASP A 1 71 ? 10.173 2.354 31.708 1.00 68.25 71 ASP A CA 1
ATOM 563 C C . ASP A 1 71 ? 10.042 2.603 33.213 1.00 68.25 71 ASP A C 1
ATOM 565 O O . ASP A 1 71 ? 9.484 3.615 33.648 1.00 68.25 71 ASP A O 1
ATOM 569 N N . SER A 1 72 ? 10.506 1.658 34.021 1.00 64.44 72 SER A N 1
ATOM 570 C CA . SER A 1 72 ? 10.737 1.920 35.435 1.00 64.44 72 SER A CA 1
ATOM 571 C C . SER A 1 72 ? 12.117 2.552 35.523 1.00 64.44 72 SER A C 1
ATOM 573 O O . SER A 1 72 ? 13.103 1.817 35.507 1.00 64.44 72 SER A O 1
ATOM 575 N N . ASP A 1 73 ? 12.169 3.886 35.568 1.00 67.00 73 ASP A N 1
ATOM 576 C CA . ASP A 1 73 ? 13.408 4.642 35.772 1.00 67.00 73 ASP A CA 1
ATOM 577 C C . ASP A 1 73 ? 14.241 3.982 36.893 1.00 67.00 73 ASP A C 1
ATOM 579 O O . ASP A 1 73 ? 13.763 3.825 38.022 1.00 67.00 73 ASP A O 1
ATOM 583 N N . VAL A 1 74 ? 15.459 3.543 36.547 1.00 54.78 74 VAL A N 1
ATOM 584 C CA . VAL A 1 74 ? 16.485 3.022 37.472 1.00 54.78 74 VAL A CA 1
ATOM 585 C C . VAL A 1 74 ? 17.182 4.174 38.180 1.00 54.78 74 VAL A C 1
ATOM 587 O O . VAL A 1 74 ? 17.606 5.120 37.477 1.00 54.78 74 VAL A O 1
#

Radius of gyration: 19.2 Å; Cα contacts (8 Å, |Δi|>4): 19; chains: 1; bounding box: 42×27×51 Å

Nearest PDB structures (foldseek):
  6z1p-assembly1_AR  TM=2.015E-01  e=9.283E+00  Tetrahymena thermophila SB210

Organism: NCBI:txid1586634

Solvent-accessible surface area (backbone atoms only — not comparable to full-atom values): 5044 Å² total; per-residue (Å²): 107,74,64,63,53,52,53,47,52,53,49,56,60,68,67,55,80,57,70,73,58,100,79,58,89,64,87,72,52,76,69,57,60,63,70,79,42,22,63,84,74,79,44,73,88,82,82,78,84,79,48,73,65,60,51,50,52,50,58,73,66,62,67,80,68,88,86,57,75,96,62,81,87,128

pLDDT: mean 77.94, std 8.21, range [54.78, 90.44]

Foldseek 3Di:
DVVVVVVVVVVVVQVDAFDDDPDDPDDGGDPPCCQPPVVVVVDDHPDDDQDPVNVVVCVVVPDDCPPDPPDPDD

Sequence (74 aa):
MLQEELDTVAREWNMHRISSSRNSTAPKGRPFLMYHTPEVYGTIDYLCEVTQEENSICSALCIFSDKIPCDSDV

Secondary structure (DSSP, 8-state):
-HHHHHHHHHHHHHHS--PPPTT--SPPS--HHHHH-GGGGT------PPPHHHHHHHHHH----TTS-SS---